Protein AF-A0A4P5YUZ1-F1 (afdb_monomer)

Secondary structure (DSSP, 8-state):
--HHHHHHHHH-GGGHHHHHSSS--HHHHHHHHHHHHHHHHHHT-HHHHHHHHHHHHHHHTSS-HHHHHHHIIIIIGGGGSSHHHHHHHHHH--HHHHHHHHHHHHHHS-HHHHHHHHHHHHHHHGGG--

Sequence (130 aa):
MSTWRRKALESFRDLRQQFEQSDTTIYEVFFDLLPRVQAAHARGDIPELQRIYDFAQWCFRQKSEDLWNAAGVAFYEHLVDEPTTLSQIPRWLQPDVFEGCTGLFESRLEPAQFRELCESYSKRHENHGV

Mean predicted aligned error: 3.99 Å

Foldseek 3Di:
DDPLLVLLCVLCVVCNVVSPPPPDALLVVQLVCAVVCVVCLVVVVVSSVCSSLVSLVVQLPDPDCSRVV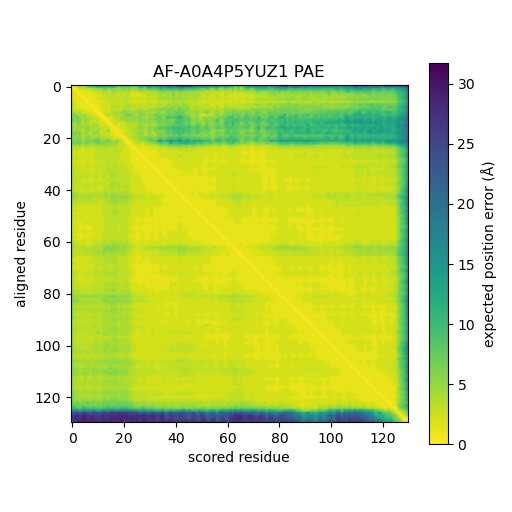SSQPSHPLCLCVDPSSLLCCLVRDDPVRCVVNLVSVVVRDDPVSSVVSVVSNCVSVVVPDD

Nearest PDB structures (foldseek):
  5ow5-assembly2_C  TM=3.285E-01  e=7.940E+00  Mus musculus
  5ow5-assembly1_A  TM=3.296E-01  e=9.663E+00  Mus musculus

pLDDT: mean 92.45, std 10.28, range [35.53, 98.5]

Solvent-accessible surface area (backbone atoms only — not comparable to full-atom values): 7331 Å² total; per-residue (Å²): 131,58,73,64,50,57,53,45,45,73,63,38,64,89,48,38,74,59,63,69,40,86,82,63,47,69,44,60,54,29,53,62,43,49,64,49,48,52,54,22,60,76,68,65,36,58,74,58,41,49,43,51,50,53,51,40,52,54,31,44,71,41,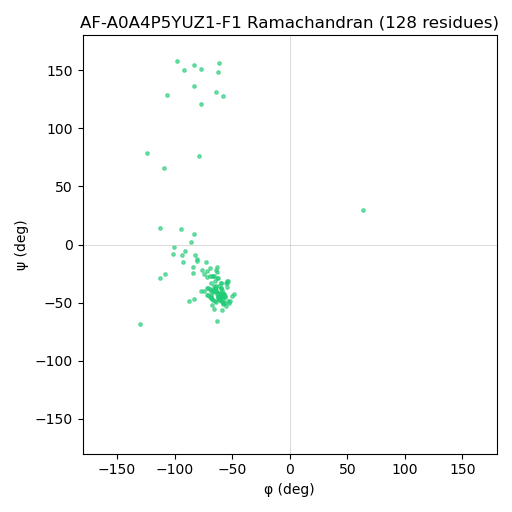92,48,61,75,38,21,48,26,28,38,70,39,35,56,43,55,36,61,78,41,71,73,49,39,74,40,41,60,78,70,52,50,71,73,58,46,62,74,39,43,68,47,40,54,75,72,39,57,74,68,57,37,50,51,51,53,52,54,34,48,65,62,63,65,76,73,78,127

Radius of gyration: 14.88 Å; Cα contacts (8 Å, |Δi|>4): 111; chains: 1; bounding box: 48×30×36 Å

Structure (mmCIF, N/CA/C/O backbone):
data_AF-A0A4P5YUZ1-F1
#
_entry.id   AF-A0A4P5YUZ1-F1
#
loop_
_atom_site.group_PDB
_atom_site.id
_atom_site.type_symbol
_atom_site.label_atom_id
_atom_site.label_alt_id
_atom_site.label_comp_id
_atom_site.label_asym_id
_atom_site.label_entity_id
_atom_site.label_seq_id
_atom_site.pdbx_PDB_ins_code
_atom_site.Cartn_x
_atom_site.Cartn_y
_atom_site.Cartn_z
_atom_site.occupancy
_atom_site.B_iso_or_equiv
_atom_site.auth_seq_id
_atom_site.auth_comp_id
_atom_site.auth_asym_id
_atom_site.auth_atom_id
_atom_site.pdbx_PDB_model_num
ATOM 1 N N . MET A 1 1 ? -14.369 1.862 20.162 1.00 69.50 1 MET A N 1
ATOM 2 C CA . MET A 1 1 ? -13.594 2.285 18.974 1.00 69.50 1 MET A CA 1
ATOM 3 C C . MET A 1 1 ? -12.577 1.198 18.650 1.00 69.50 1 MET A C 1
ATOM 5 O O . MET A 1 1 ? -11.920 0.729 19.577 1.00 69.50 1 MET A O 1
ATOM 9 N N . SER A 1 2 ? -12.505 0.745 17.393 1.00 81.50 2 SER A N 1
ATOM 10 C CA . SER A 1 2 ? -11.580 -0.321 16.975 1.00 81.50 2 SER A CA 1
ATOM 11 C C . SER A 1 2 ? -10.116 0.087 17.186 1.00 81.50 2 SER A C 1
ATOM 13 O O . SER A 1 2 ? -9.785 1.274 17.245 1.00 81.50 2 SER A O 1
ATOM 15 N N . THR A 1 3 ? -9.224 -0.896 17.314 1.00 87.50 3 THR A N 1
ATOM 16 C CA . THR A 1 3 ? -7.776 -0.673 17.478 1.00 87.50 3 THR A CA 1
ATOM 17 C C . THR A 1 3 ? -7.183 0.123 16.321 1.00 87.50 3 THR A C 1
ATOM 19 O O . THR A 1 3 ? -6.417 1.053 16.565 1.00 87.50 3 THR A O 1
ATOM 22 N N . TRP A 1 4 ? -7.595 -0.174 15.087 1.00 90.69 4 TRP A N 1
ATOM 23 C CA . TRP A 1 4 ? -7.126 0.545 13.904 1.00 90.69 4 TRP A CA 1
ATOM 24 C C . TRP A 1 4 ? -7.578 2.008 13.883 1.00 90.69 4 TRP A C 1
ATOM 26 O O . TRP A 1 4 ? -6.772 2.866 13.553 1.00 90.69 4 TRP A O 1
ATOM 36 N N . ARG A 1 5 ? -8.811 2.327 14.312 1.00 90.06 5 ARG A N 1
ATOM 37 C CA . ARG A 1 5 ? -9.302 3.717 14.363 1.00 90.06 5 ARG A CA 1
ATOM 38 C C . ARG A 1 5 ? -8.468 4.565 15.314 1.00 90.06 5 ARG A C 1
ATOM 40 O O . ARG A 1 5 ? -8.106 5.686 14.983 1.00 90.06 5 ARG A O 1
ATOM 47 N N . ARG A 1 6 ? -8.102 4.014 16.476 1.00 88.94 6 ARG A N 1
ATOM 48 C CA . ARG A 1 6 ? -7.204 4.700 17.417 1.00 88.94 6 ARG A CA 1
ATOM 49 C C . ARG A 1 6 ? -5.843 4.979 16.780 1.00 88.94 6 ARG A C 1
ATOM 51 O O . ARG A 1 6 ? -5.382 6.113 16.831 1.00 88.94 6 ARG A O 1
ATOM 58 N N . LYS A 1 7 ? -5.244 3.969 16.139 1.00 89.44 7 LYS A N 1
ATOM 59 C CA . LYS A 1 7 ? -3.958 4.115 15.447 1.00 89.44 7 LYS A CA 1
ATOM 60 C C . LYS A 1 7 ? -4.036 5.138 14.308 1.00 89.44 7 LYS A C 1
ATOM 62 O O . LYS A 1 7 ?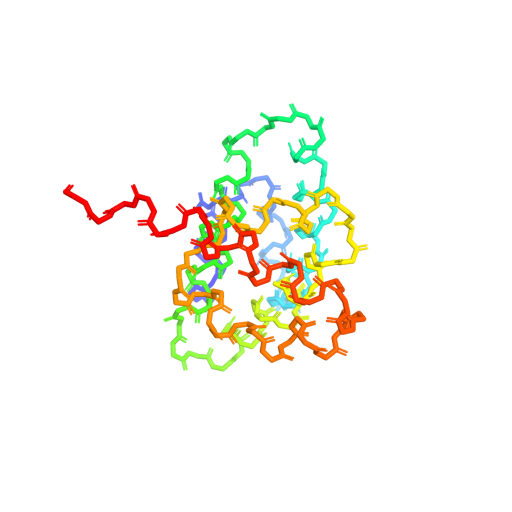 -3.146 5.968 14.168 1.00 89.44 7 LYS A O 1
ATOM 67 N N . ALA A 1 8 ? -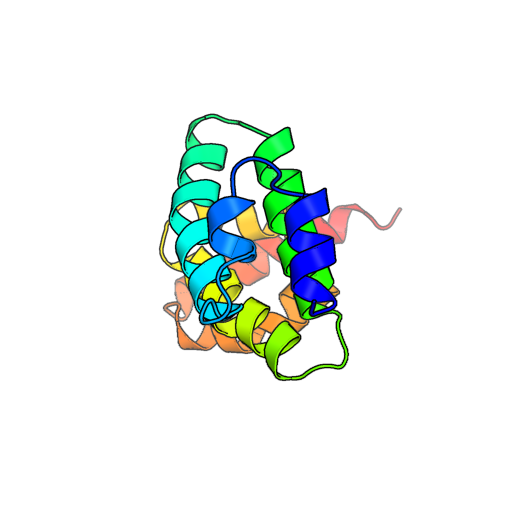5.117 5.116 13.535 1.00 86.25 8 ALA A N 1
ATOM 68 C CA . ALA A 1 8 ? -5.343 6.043 12.436 1.00 86.25 8 ALA A CA 1
ATOM 69 C C . ALA A 1 8 ? -5.474 7.491 12.938 1.00 86.25 8 ALA A C 1
ATOM 71 O O . ALA A 1 8 ? -4.893 8.387 12.344 1.00 86.25 8 ALA A O 1
ATOM 72 N N . LEU A 1 9 ? -6.148 7.725 14.070 1.00 86.75 9 LEU A N 1
ATOM 73 C CA . LEU A 1 9 ? -6.268 9.054 14.691 1.00 86.75 9 LEU A CA 1
ATOM 74 C C . LEU A 1 9 ? -4.952 9.590 15.278 1.00 86.75 9 LEU A C 1
ATOM 76 O O . LEU A 1 9 ? -4.772 10.805 15.375 1.00 86.75 9 LEU A O 1
ATOM 80 N N . GLU A 1 10 ? -4.039 8.706 15.688 1.00 86.12 10 GLU A N 1
ATOM 81 C CA . GLU A 1 10 ? -2.682 9.091 16.096 1.00 86.12 10 GLU A CA 1
ATOM 82 C C . GLU A 1 10 ? -1.859 9.575 14.895 1.00 86.12 10 GLU A C 1
ATOM 84 O O . GLU A 1 10 ? -1.115 10.549 15.027 1.00 86.12 10 GLU A O 1
ATOM 89 N N . SER A 1 11 ? -2.035 8.934 13.734 1.00 81.06 11 SER A N 1
ATOM 90 C CA . SER A 1 11 ? -1.316 9.253 12.497 1.00 81.06 11 SER A CA 1
ATOM 91 C C . SER A 1 11 ? -1.937 10.421 11.717 1.00 81.06 11 SER A C 1
ATOM 93 O O . SER A 1 11 ? -1.218 11.335 11.328 1.00 81.06 11 SER A O 1
ATOM 95 N N . PHE A 1 12 ? -3.256 10.450 11.519 1.00 84.31 12 PHE A N 1
ATOM 96 C CA . PHE A 1 12 ? -3.959 11.404 10.649 1.00 84.31 12 PHE A CA 1
ATOM 97 C C . PHE A 1 12 ? -5.036 12.159 11.425 1.00 84.31 12 PHE A C 1
ATOM 99 O O . PHE A 1 12 ? -6.230 11.859 11.366 1.00 84.31 12 PHE A O 1
ATOM 106 N N . ARG A 1 13 ? -4.613 13.168 12.190 1.00 78.00 13 ARG A N 1
ATOM 107 C CA . ARG A 1 13 ? -5.553 14.005 12.957 1.00 78.00 13 ARG A CA 1
ATOM 108 C C . ARG A 1 13 ? -6.525 14.775 12.062 1.00 78.00 13 ARG A C 1
ATOM 110 O O . ARG A 1 13 ? -7.634 15.074 12.494 1.00 78.00 13 ARG A O 1
ATOM 117 N N . ASP A 1 14 ? -6.105 15.088 10.843 1.00 78.56 14 ASP A N 1
ATOM 118 C CA . ASP A 1 14 ? -6.893 15.743 9.802 1.00 78.56 14 ASP A CA 1
ATOM 119 C C . ASP A 1 14 ? -8.046 14.869 9.282 1.00 78.56 14 ASP A C 1
ATOM 121 O O . ASP A 1 14 ? -9.085 15.404 8.909 1.00 78.56 14 ASP A O 1
ATOM 125 N N . LEU A 1 15 ? -7.922 13.539 9.353 1.00 78.44 15 LEU A N 1
ATOM 126 C CA . LEU A 1 15 ? -8.957 12.588 8.921 1.00 78.44 15 LEU A CA 1
ATOM 127 C C . LEU A 1 15 ? -9.882 12.135 10.061 1.00 78.44 15 LEU A C 1
ATOM 129 O O . LEU A 1 15 ? -10.653 11.187 9.917 1.00 78.44 15 LEU A O 1
ATOM 133 N N . ARG A 1 16 ? -9.845 12.822 11.211 1.00 80.38 16 ARG A N 1
ATOM 134 C CA . ARG A 1 16 ? -10.612 12.429 12.400 1.00 80.38 16 ARG A CA 1
ATOM 135 C C . ARG A 1 16 ? -12.103 12.251 12.127 1.00 80.38 16 ARG A C 1
ATOM 137 O O . ARG A 1 16 ? -12.661 11.238 12.538 1.00 80.38 16 ARG A O 1
ATOM 144 N N . GLN A 1 17 ? -12.732 13.217 11.454 1.00 78.19 17 GLN A N 1
ATOM 145 C CA . GLN A 1 17 ? -14.171 13.157 11.171 1.00 78.19 17 GLN A CA 1
ATOM 146 C C . GLN A 1 17 ? -14.541 11.912 10.369 1.00 78.19 17 GLN A C 1
ATOM 148 O O . GLN A 1 17 ? -15.557 11.291 10.654 1.00 78.19 17 GLN A O 1
ATOM 153 N N . GLN A 1 18 ? -13.695 11.534 9.415 1.00 76.69 18 GLN A N 1
ATOM 154 C CA . GLN A 1 18 ? -13.903 10.354 8.596 1.00 76.69 18 GLN A CA 1
ATOM 155 C C . GLN A 1 18 ? -13.748 9.072 9.421 1.00 76.69 18 GLN A C 1
ATOM 157 O O . GLN A 1 18 ? -14.595 8.197 9.374 1.00 76.69 18 GLN A O 1
ATOM 162 N N . PHE A 1 19 ? -12.714 8.957 10.255 1.00 79.88 19 PHE A N 1
ATOM 163 C CA . PHE A 1 19 ? -12.496 7.726 11.029 1.00 79.88 19 PHE A CA 1
ATOM 164 C C . PHE A 1 19 ? -13.495 7.522 12.173 1.00 79.88 19 PHE A C 1
ATOM 166 O O . PHE A 1 19 ? -13.680 6.395 12.646 1.00 79.88 19 PHE A O 1
ATOM 173 N N . GLU A 1 20 ? -14.113 8.600 12.653 1.00 82.19 20 GLU A N 1
ATOM 174 C CA . GLU A 1 20 ? -15.128 8.558 13.707 1.00 82.19 20 GLU A CA 1
ATOM 175 C C . GLU A 1 20 ? -16.519 8.169 13.182 1.00 82.19 20 GLU A C 1
ATOM 177 O O . GLU A 1 20 ? -17.365 7.766 13.985 1.00 82.19 20 GLU A O 1
ATOM 182 N N . GLN A 1 21 ? -16.744 8.195 11.863 1.00 83.94 21 GLN A N 1
ATOM 183 C CA . GLN A 1 21 ? -17.952 7.643 11.253 1.00 83.94 21 GLN A CA 1
ATOM 184 C C . GLN A 1 21 ? -18.021 6.123 11.485 1.00 83.94 21 GLN A C 1
ATOM 186 O O . GLN A 1 21 ? -17.042 5.374 11.354 1.00 83.94 21 GLN A O 1
ATOM 191 N N . SER A 1 22 ? -19.184 5.662 11.945 1.00 77.81 22 SER A N 1
ATOM 192 C CA . SER A 1 22 ? -19.380 4.286 12.418 1.00 77.81 22 SER A CA 1
ATOM 193 C C . SER A 1 22 ? -19.376 3.249 11.297 1.00 77.81 22 SER A C 1
ATOM 195 O O . SER A 1 22 ? -19.028 2.096 11.540 1.00 77.81 22 SER A O 1
ATOM 197 N N . ASP A 1 23 ? -19.764 3.662 10.097 1.00 87.31 23 ASP A N 1
ATOM 198 C CA . ASP A 1 23 ? -19.840 2.870 8.871 1.00 87.31 23 ASP A CA 1
ATOM 199 C C . ASP A 1 23 ? -18.504 2.779 8.129 1.00 87.31 23 ASP A C 1
ATOM 201 O O . ASP A 1 23 ? -18.301 1.818 7.394 1.00 87.31 23 ASP A O 1
ATOM 205 N N . THR A 1 24 ? -17.556 3.685 8.396 1.00 88.75 24 THR A N 1
ATOM 206 C CA . THR A 1 24 ? -16.242 3.656 7.746 1.00 88.75 24 THR A CA 1
ATOM 207 C C . THR A 1 24 ? -15.503 2.343 7.988 1.00 88.75 24 THR A C 1
ATOM 209 O O . THR A 1 24 ? -15.281 1.900 9.126 1.00 88.75 24 THR A O 1
ATOM 212 N N . THR A 1 25 ? -15.060 1.733 6.901 1.00 92.12 25 THR A N 1
ATOM 213 C CA . THR A 1 25 ? -14.260 0.513 6.893 1.00 92.12 25 THR A CA 1
ATOM 214 C C . THR A 1 25 ? -12.778 0.839 6.733 1.00 92.12 25 THR A C 1
ATOM 216 O O . THR A 1 25 ? -12.393 1.892 6.234 1.00 92.12 25 THR A O 1
ATOM 219 N N . ILE A 1 26 ? -11.909 -0.084 7.147 1.00 93.44 26 ILE A N 1
ATOM 220 C CA . ILE A 1 26 ? -10.462 0.074 6.941 1.00 93.44 26 ILE A CA 1
ATOM 221 C C . ILE A 1 26 ? -10.084 0.054 5.446 1.00 93.44 26 ILE A C 1
ATOM 223 O O . ILE A 1 26 ? -9.100 0.677 5.060 1.00 93.44 26 ILE A O 1
ATOM 227 N N . TYR A 1 27 ? -10.884 -0.608 4.603 1.00 95.25 27 TYR A N 1
ATOM 228 C CA . TYR A 1 27 ? -10.694 -0.639 3.152 1.00 95.25 27 TYR A CA 1
ATOM 229 C C . TYR A 1 27 ? -10.886 0.748 2.538 1.00 95.25 27 TYR A C 1
ATOM 231 O O . TYR A 1 27 ? -10.014 1.211 1.811 1.00 95.25 27 TYR A O 1
ATOM 239 N N . GLU A 1 28 ? -11.979 1.437 2.881 1.00 92.56 28 GLU A N 1
ATOM 240 C CA . GLU A 1 28 ? -12.240 2.811 2.422 1.00 92.56 28 GLU A CA 1
ATOM 241 C C . GLU A 1 28 ? -11.102 3.752 2.822 1.00 92.56 28 GLU A C 1
ATOM 243 O O . GLU A 1 28 ? -10.605 4.509 1.996 1.00 92.56 28 GLU A O 1
ATOM 248 N N . VAL A 1 29 ? -10.608 3.626 4.059 1.00 92.88 29 VAL A N 1
ATOM 249 C CA . VAL A 1 29 ? -9.456 4.410 4.519 1.00 92.88 29 VAL A CA 1
ATOM 250 C C . VAL A 1 29 ? -8.229 4.170 3.645 1.00 92.88 29 VAL A C 1
ATOM 252 O O . VAL A 1 29 ? -7.560 5.128 3.270 1.00 92.88 29 VAL A O 1
ATOM 255 N N . PHE A 1 30 ? -7.912 2.921 3.303 1.00 95.88 30 PHE A N 1
ATOM 256 C CA . PHE A 1 30 ? -6.764 2.641 2.442 1.00 95.88 30 PHE A CA 1
ATOM 257 C C . PHE A 1 30 ? -6.934 3.183 1.025 1.00 95.88 30 PHE A C 1
ATOM 259 O O . PHE A 1 30 ? -5.989 3.782 0.505 1.00 95.88 30 PHE A O 1
ATOM 266 N N . PHE A 1 31 ? -8.131 3.074 0.446 1.00 93.94 31 PHE A N 1
ATOM 267 C CA . PHE A 1 31 ? -8.419 3.676 -0.855 1.00 93.94 31 PHE A CA 1
ATOM 268 C C . PHE A 1 31 ? -8.270 5.201 -0.837 1.00 93.94 31 PHE A C 1
ATOM 270 O O . PHE A 1 31 ? -7.735 5.762 -1.791 1.00 93.94 31 PHE A O 1
ATOM 277 N N . ASP A 1 32 ? -8.621 5.868 0.261 1.00 92.06 32 ASP A N 1
ATOM 278 C CA . ASP A 1 32 ? -8.416 7.314 0.405 1.00 92.06 32 ASP A CA 1
ATOM 279 C C . ASP A 1 32 ? -6.948 7.703 0.646 1.00 92.06 32 ASP A C 1
ATOM 281 O O . ASP A 1 32 ? -6.514 8.806 0.295 1.00 92.06 32 ASP A O 1
ATOM 285 N N . LEU A 1 33 ? -6.139 6.798 1.204 1.00 94.25 33 LEU A N 1
ATOM 286 C CA . LEU A 1 33 ? -4.701 7.015 1.372 1.00 94.25 33 LEU A CA 1
ATOM 287 C C . LEU A 1 33 ? -3.909 6.852 0.063 1.00 94.25 33 LEU A C 1
ATOM 289 O O . LEU A 1 33 ? -2.824 7.427 -0.042 1.00 94.25 33 LEU A O 1
ATOM 293 N N . LEU A 1 34 ? -4.425 6.141 -0.947 1.00 95.88 34 LEU A N 1
ATOM 294 C CA . LEU A 1 34 ? -3.763 5.978 -2.253 1.00 95.88 34 LEU A CA 1
ATOM 295 C C . LEU A 1 34 ? -3.492 7.309 -2.988 1.00 95.88 34 LEU A C 1
ATOM 297 O O . LEU A 1 34 ? -2.327 7.609 -3.271 1.00 95.88 34 LEU A O 1
ATOM 301 N N . PRO A 1 35 ? -4.489 8.174 -3.263 1.00 95.00 35 PRO A N 1
ATOM 302 C CA . PRO A 1 35 ? -4.214 9.467 -3.892 1.00 95.00 35 PRO A CA 1
ATOM 303 C C . PRO A 1 35 ? -3.330 10.352 -3.000 1.00 95.00 35 PRO A C 1
ATOM 305 O O . PRO A 1 35 ? -2.528 11.152 -3.490 1.00 95.00 35 PRO A O 1
ATOM 308 N N . ARG A 1 36 ? -3.418 10.185 -1.675 1.00 95.19 36 ARG A N 1
ATOM 309 C CA . ARG A 1 36 ? -2.608 10.934 -0.711 1.00 95.19 36 ARG A CA 1
ATOM 310 C C . ARG A 1 36 ? -1.130 10.544 -0.775 1.00 95.19 36 ARG A C 1
ATOM 312 O O . ARG A 1 36 ? -0.286 11.441 -0.788 1.00 95.19 36 ARG A O 1
ATOM 319 N N . VAL A 1 37 ? -0.804 9.250 -0.875 1.00 97.19 37 VAL A N 1
ATOM 320 C CA . VAL A 1 37 ? 0.587 8.779 -0.999 1.00 97.19 37 VAL A CA 1
ATOM 321 C C . VAL A 1 37 ? 1.196 9.196 -2.336 1.00 97.19 37 VAL A C 1
ATOM 323 O O . VAL A 1 37 ? 2.336 9.659 -2.366 1.00 97.19 37 VAL A O 1
ATOM 326 N N . GLN A 1 38 ? 0.428 9.142 -3.428 1.00 96.75 38 GLN A N 1
ATOM 327 C CA . GLN A 1 38 ? 0.869 9.626 -4.741 1.00 96.75 38 GLN A CA 1
ATOM 328 C C . GLN A 1 38 ? 1.211 11.121 -4.693 1.00 96.75 38 GLN A C 1
ATOM 330 O O . GLN A 1 38 ? 2.296 11.538 -5.104 1.00 96.75 38 GLN A O 1
ATOM 335 N N . ALA A 1 39 ? 0.316 11.932 -4.124 1.00 96.94 39 ALA A N 1
ATOM 336 C CA . ALA A 1 39 ? 0.526 13.367 -3.998 1.00 96.94 39 ALA A CA 1
ATOM 337 C C . ALA A 1 39 ? 1.696 13.707 -3.055 1.00 96.94 39 ALA A C 1
ATOM 339 O O . ALA A 1 39 ? 2.433 14.662 -3.303 1.00 96.94 39 ALA A O 1
ATOM 340 N N . ALA A 1 40 ? 1.891 12.929 -1.989 1.00 97.56 40 ALA A N 1
ATOM 341 C CA . ALA A 1 40 ? 3.019 13.089 -1.080 1.00 97.56 40 ALA A CA 1
ATOM 342 C C . ALA A 1 40 ? 4.358 12.765 -1.765 1.00 97.56 40 ALA A C 1
ATOM 344 O O . ALA A 1 40 ? 5.306 13.536 -1.618 1.00 97.56 40 ALA A O 1
ATOM 345 N N . HIS A 1 41 ? 4.426 11.711 -2.589 1.00 97.56 41 HIS A N 1
ATOM 346 C CA . HIS A 1 41 ? 5.604 11.430 -3.424 1.00 97.56 41 HIS A CA 1
ATOM 347 C C . HIS A 1 41 ? 5.886 12.567 -4.403 1.00 97.56 41 HIS A C 1
ATOM 349 O O . HIS A 1 41 ? 7.015 13.047 -4.467 1.00 97.56 41 HIS A O 1
ATOM 355 N N . ALA A 1 42 ? 4.860 13.058 -5.105 1.00 95.62 42 ALA A N 1
ATOM 356 C CA . ALA A 1 42 ? 5.003 14.152 -6.066 1.00 95.62 42 ALA A CA 1
ATOM 357 C C . ALA A 1 42 ? 5.536 15.449 -5.427 1.00 95.62 42 ALA A C 1
ATOM 359 O O . ALA A 1 42 ? 6.270 16.202 -6.065 1.00 95.62 42 ALA A O 1
ATOM 360 N N . ARG A 1 43 ? 5.188 15.711 -4.161 1.00 96.88 43 ARG A N 1
ATOM 361 C CA . ARG A 1 43 ? 5.647 16.889 -3.406 1.00 96.88 43 ARG A CA 1
ATOM 362 C C . ARG A 1 43 ? 6.931 16.661 -2.603 1.00 96.88 43 ARG A C 1
ATOM 364 O O . ARG A 1 43 ? 7.425 17.610 -2.000 1.00 96.88 43 ARG A O 1
ATOM 371 N N . GLY A 1 44 ? 7.455 15.435 -2.551 1.00 96.06 44 GLY A N 1
ATOM 372 C CA . GLY A 1 44 ? 8.568 15.083 -1.664 1.00 96.06 44 GLY A CA 1
ATOM 373 C C . GLY A 1 44 ? 8.226 15.219 -0.172 1.00 96.06 44 GLY A C 1
ATOM 374 O O . GLY A 1 44 ? 9.104 15.512 0.638 1.00 96.06 44 GLY A O 1
ATOM 375 N N . ASP A 1 45 ? 6.958 15.034 0.200 1.00 97.56 45 ASP A N 1
ATOM 376 C CA . ASP A 1 45 ? 6.454 15.190 1.568 1.00 97.56 45 ASP A CA 1
ATOM 377 C C . ASP A 1 45 ? 6.787 13.954 2.419 1.00 97.56 45 ASP A C 1
ATOM 379 O O . ASP A 1 45 ? 5.957 13.079 2.671 1.00 97.56 45 ASP A O 1
ATOM 383 N N . ILE A 1 46 ? 8.053 13.856 2.829 1.00 97.12 46 ILE A N 1
ATOM 384 C CA . ILE A 1 46 ? 8.576 12.718 3.595 1.00 97.12 46 ILE A CA 1
ATOM 385 C C . ILE A 1 46 ? 7.789 12.454 4.893 1.00 97.12 46 ILE A C 1
ATOM 387 O O . ILE A 1 46 ? 7.482 11.285 5.137 1.00 97.12 46 ILE A O 1
ATOM 391 N N . PRO A 1 47 ? 7.430 13.462 5.719 1.00 95.69 47 PRO A N 1
ATOM 392 C CA . PRO A 1 47 ? 6.639 13.220 6.927 1.00 95.69 47 PRO A CA 1
ATOM 393 C C . PRO A 1 47 ? 5.275 12.590 6.639 1.00 95.69 47 PRO A C 1
ATOM 395 O O . PRO A 1 47 ? 4.813 11.743 7.401 1.00 95.69 47 PRO A O 1
ATOM 398 N N . GLU A 1 48 ? 4.623 12.993 5.548 1.00 95.56 48 GLU A N 1
ATOM 399 C CA . GLU A 1 48 ? 3.350 12.411 5.136 1.00 95.56 48 GLU A CA 1
ATOM 400 C C . GLU A 1 48 ? 3.512 10.964 4.665 1.00 95.56 48 GLU A C 1
ATOM 402 O O . GLU A 1 48 ? 2.793 10.080 5.129 1.00 95.56 48 GLU A O 1
ATOM 407 N N . LEU A 1 49 ? 4.513 10.700 3.822 1.00 97.44 49 LEU A N 1
ATOM 408 C CA . LEU A 1 49 ? 4.835 9.346 3.372 1.00 97.44 49 LEU A CA 1
ATOM 409 C C . LEU A 1 49 ? 5.111 8.410 4.555 1.00 97.44 49 LEU A C 1
ATOM 411 O O . LEU A 1 49 ? 4.558 7.313 4.600 1.00 97.44 49 LEU A O 1
ATOM 415 N N . GLN A 1 50 ? 5.897 8.855 5.542 1.00 96.00 50 GLN A N 1
ATOM 416 C CA . GLN A 1 50 ? 6.167 8.083 6.759 1.00 96.00 50 GLN A CA 1
ATOM 417 C C . GLN A 1 50 ? 4.877 7.706 7.486 1.00 96.00 50 GLN A C 1
ATOM 419 O O . GLN A 1 50 ? 4.658 6.530 7.751 1.00 96.00 50 GLN A O 1
ATOM 424 N N . ARG A 1 51 ? 3.976 8.665 7.732 1.00 95.75 51 ARG A N 1
ATOM 425 C CA . ARG A 1 51 ? 2.695 8.381 8.401 1.00 95.75 51 ARG A CA 1
ATOM 426 C C . ARG A 1 51 ? 1.857 7.341 7.660 1.00 95.75 51 ARG A C 1
ATOM 428 O O . ARG A 1 51 ? 1.281 6.463 8.305 1.00 95.75 51 ARG A O 1
ATOM 435 N N . ILE A 1 52 ? 1.787 7.441 6.331 1.00 96.88 52 ILE A N 1
ATOM 436 C CA . ILE A 1 52 ? 1.028 6.514 5.483 1.00 96.88 52 ILE A CA 1
ATOM 437 C C . ILE A 1 52 ? 1.629 5.112 5.527 1.00 96.88 52 ILE A C 1
ATOM 439 O O . ILE A 1 52 ? 0.928 4.161 5.882 1.00 96.88 52 ILE A O 1
ATOM 443 N N . TYR A 1 53 ? 2.920 4.979 5.220 1.00 97.69 53 TYR A N 1
ATOM 444 C CA . TYR A 1 53 ? 3.577 3.675 5.200 1.00 97.6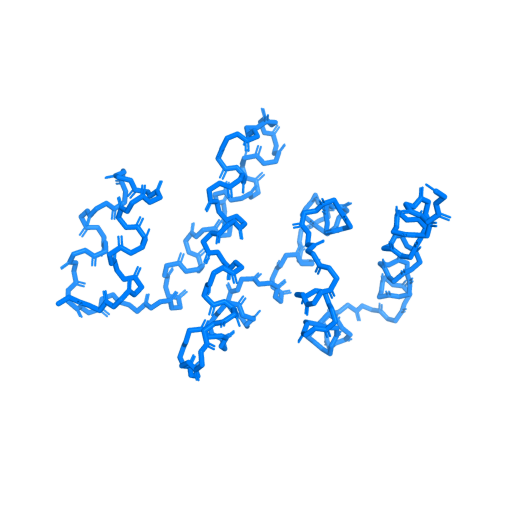9 53 TYR A CA 1
ATOM 445 C C . TYR A 1 53 ? 3.629 3.029 6.590 1.00 97.69 53 TYR A C 1
ATOM 447 O O . TYR A 1 53 ? 3.390 1.827 6.688 1.00 97.69 53 TYR A O 1
ATOM 455 N N . ASP A 1 54 ? 3.839 3.799 7.663 1.00 96.19 54 ASP A N 1
ATOM 456 C CA . ASP A 1 54 ? 3.836 3.287 9.039 1.00 96.19 54 ASP A CA 1
ATOM 457 C C . ASP A 1 54 ? 2.456 2.759 9.446 1.00 96.19 54 ASP A C 1
ATOM 459 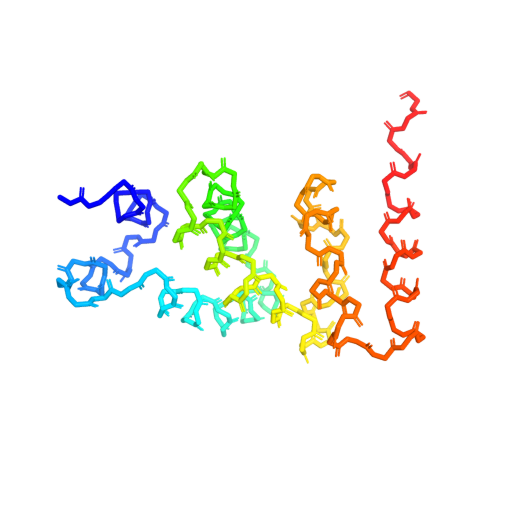O O . ASP A 1 54 ? 2.346 1.723 10.109 1.00 96.19 54 ASP A O 1
ATOM 463 N N . PHE A 1 55 ? 1.380 3.452 9.056 1.00 96.56 55 PHE A N 1
ATOM 464 C CA . PHE A 1 55 ? 0.019 2.999 9.330 1.00 96.56 55 PHE A CA 1
ATOM 465 C C . PHE A 1 55 ? -0.323 1.722 8.554 1.00 96.56 55 PHE A C 1
ATOM 467 O O . PHE A 1 55 ? -0.822 0.763 9.152 1.00 96.56 55 PHE A O 1
ATOM 474 N N . ALA A 1 56 ? -0.013 1.687 7.254 1.00 97.56 56 ALA A N 1
ATOM 475 C CA . ALA A 1 56 ? -0.226 0.515 6.409 1.00 97.56 56 ALA A CA 1
ATOM 476 C C . ALA A 1 56 ? 0.564 -0.695 6.920 1.00 97.56 56 ALA A C 1
ATOM 478 O O . ALA A 1 56 ? -0.001 -1.771 7.114 1.00 97.56 56 ALA A O 1
ATOM 479 N N . GLN A 1 57 ? 1.838 -0.496 7.255 1.00 97.75 57 GLN A N 1
ATOM 480 C CA . GLN A 1 57 ? 2.700 -1.542 7.792 1.00 97.75 57 GLN A CA 1
ATOM 481 C C . GLN A 1 57 ? 2.197 -2.048 9.141 1.00 97.75 57 GLN A C 1
ATOM 483 O O . GLN A 1 57 ? 2.201 -3.253 9.400 1.00 97.75 57 GLN A O 1
ATOM 488 N N . TRP A 1 58 ? 1.772 -1.139 10.020 1.00 96.94 58 TRP A N 1
ATOM 489 C CA . TRP A 1 58 ? 1.200 -1.534 11.297 1.00 96.94 58 TRP A CA 1
ATOM 490 C C . TRP A 1 58 ? -0.036 -2.410 11.086 1.00 96.94 58 TRP A C 1
ATOM 492 O O . TRP A 1 58 ? -0.118 -3.454 11.729 1.00 96.94 58 TRP A O 1
ATOM 502 N N . CYS A 1 59 ? -0.947 -2.040 10.175 1.00 97.19 59 CYS A N 1
ATOM 503 C CA . CYS A 1 59 ? -2.137 -2.835 9.850 1.00 97.19 59 CYS A CA 1
ATOM 504 C C . CYS A 1 59 ? -1.768 -4.208 9.276 1.00 97.19 59 CYS A C 1
ATOM 506 O O . CYS A 1 59 ? -2.295 -5.218 9.737 1.00 97.19 59 CYS A O 1
ATOM 508 N N . PHE A 1 60 ? -0.812 -4.247 8.345 1.00 98.00 60 PHE A N 1
ATOM 509 C CA . PHE A 1 60 ? -0.331 -5.473 7.707 1.00 98.00 60 PHE A CA 1
ATOM 510 C C . PHE A 1 60 ? 0.250 -6.486 8.699 1.00 98.00 60 PHE A C 1
ATOM 512 O O . PHE A 1 60 ? 0.090 -7.689 8.541 1.00 98.00 60 PHE A O 1
ATOM 519 N N . ARG A 1 61 ? 0.875 -6.004 9.778 1.00 97.25 61 ARG A N 1
ATOM 520 C CA . ARG A 1 61 ? 1.455 -6.851 10.833 1.00 97.25 61 ARG A CA 1
ATOM 521 C C . ARG A 1 61 ? 0.459 -7.273 11.918 1.00 97.25 61 ARG A C 1
ATOM 523 O O . ARG A 1 61 ? 0.853 -7.916 12.894 1.00 97.25 61 ARG A O 1
ATOM 530 N N . GLN A 1 62 ? -0.815 -6.895 11.815 1.00 96.44 62 GLN A N 1
ATOM 531 C CA . GLN A 1 62 ? -1.822 -7.331 12.782 1.00 96.44 62 GLN A CA 1
ATOM 532 C C . GLN A 1 62 ? -2.239 -8.781 12.524 1.00 96.44 62 GLN A C 1
ATOM 534 O O . GLN A 1 62 ? -2.284 -9.242 11.394 1.00 96.44 62 GLN A O 1
ATOM 539 N N . LYS A 1 63 ? -2.642 -9.494 13.582 1.00 95.06 63 LYS A N 1
ATOM 540 C CA . LYS A 1 63 ? -3.219 -10.848 13.456 1.00 95.06 63 LYS A CA 1
ATOM 541 C C . LYS A 1 63 ? -4.643 -10.855 12.887 1.00 95.06 63 LYS A C 1
ATOM 543 O O . LYS A 1 63 ? -5.159 -11.912 12.550 1.00 95.06 63 LYS A O 1
ATOM 548 N N . SER A 1 64 ? -5.297 -9.696 12.859 1.00 95.94 64 SER A N 1
ATOM 549 C CA . SER A 1 64 ? -6.673 -9.552 12.389 1.00 95.94 64 SER A CA 1
ATOM 550 C C . SER A 1 64 ? -6.712 -9.572 10.868 1.00 95.94 64 SER A C 1
ATOM 552 O O . SER A 1 64 ? -6.129 -8.681 10.254 1.00 95.94 64 SER A O 1
ATOM 554 N N . GLU A 1 65 ? -7.448 -10.524 10.293 1.00 95.12 65 GLU A N 1
ATOM 555 C CA . GLU A 1 65 ? -7.633 -10.666 8.841 1.00 95.12 65 GLU A CA 1
ATOM 556 C C . GLU A 1 65 ? -8.097 -9.384 8.175 1.00 95.12 65 GLU A C 1
ATOM 558 O O . GLU A 1 65 ? -7.428 -8.902 7.269 1.00 95.12 65 GLU A O 1
ATOM 563 N N . ASP A 1 66 ? -9.124 -8.741 8.722 1.00 95.06 66 ASP A N 1
ATOM 564 C CA . ASP A 1 66 ? -9.612 -7.467 8.191 1.00 95.06 66 ASP A CA 1
ATOM 565 C C . ASP A 1 66 ? -8.523 -6.394 8.054 1.00 95.06 66 ASP A C 1
ATOM 567 O O . ASP A 1 66 ? -8.607 -5.552 7.169 1.00 95.06 66 ASP A O 1
ATOM 571 N N . LEU A 1 67 ? -7.509 -6.392 8.927 1.00 96.62 67 LEU A N 1
ATOM 572 C CA . LEU A 1 67 ? -6.459 -5.374 8.918 1.00 96.62 67 LEU A CA 1
ATOM 573 C C . LEU A 1 67 ? -5.317 -5.731 7.980 1.00 96.62 67 LEU A C 1
ATOM 575 O O . LEU A 1 67 ? -4.906 -4.873 7.195 1.00 96.62 67 LEU A O 1
ATOM 579 N N . TRP A 1 68 ? -4.802 -6.962 8.059 1.00 97.56 68 TRP A N 1
ATOM 580 C CA . TRP A 1 68 ? -3.698 -7.342 7.187 1.00 97.56 68 TRP A CA 1
ATOM 581 C C . TRP A 1 68 ? -4.159 -7.487 5.742 1.00 97.56 68 TRP A C 1
ATOM 583 O O . TRP A 1 68 ? -3.458 -7.031 4.840 1.00 97.56 68 TRP A O 1
ATOM 593 N N . ASN A 1 69 ? -5.369 -8.012 5.526 1.00 97.81 69 ASN A N 1
ATOM 594 C CA . ASN A 1 69 ? -5.927 -8.158 4.192 1.00 97.81 69 ASN A CA 1
ATOM 595 C C . ASN A 1 69 ? -6.203 -6.787 3.582 1.00 97.81 69 ASN A C 1
ATOM 597 O O . ASN A 1 69 ? -5.737 -6.526 2.482 1.00 97.81 69 ASN A O 1
ATOM 601 N N . ALA A 1 70 ? -6.852 -5.868 4.310 1.00 97.62 70 ALA A N 1
ATOM 602 C CA . ALA A 1 70 ? -7.105 -4.523 3.793 1.00 97.62 70 ALA A CA 1
ATOM 603 C C . ALA A 1 70 ? -5.813 -3.767 3.450 1.00 97.62 70 ALA A C 1
ATOM 605 O O . ALA A 1 70 ? -5.744 -3.135 2.401 1.00 97.62 70 ALA A O 1
ATOM 606 N N . ALA A 1 71 ? -4.767 -3.860 4.278 1.00 98.12 71 ALA A N 1
ATOM 607 C CA . ALA A 1 71 ? -3.479 -3.246 3.951 1.00 98.12 71 ALA A CA 1
ATOM 608 C C . ALA A 1 71 ? -2.846 -3.869 2.694 1.00 98.12 71 ALA A C 1
ATOM 610 O O . ALA A 1 71 ? -2.281 -3.150 1.872 1.00 98.12 71 ALA A O 1
ATOM 611 N N . GLY A 1 72 ? -2.959 -5.190 2.529 1.00 98.19 72 GLY A N 1
ATOM 612 C CA . GLY A 1 72 ? -2.507 -5.902 1.336 1.00 98.19 72 GLY A CA 1
ATOM 613 C C . GLY A 1 72 ? -3.271 -5.475 0.083 1.00 98.19 72 GLY A C 1
ATOM 614 O O . GLY A 1 72 ? -2.686 -4.860 -0.803 1.00 98.19 72 GLY A O 1
ATOM 615 N N . VAL A 1 73 ? -4.573 -5.765 0.028 1.00 98.06 73 VAL A N 1
ATOM 616 C CA . VAL A 1 73 ? -5.377 -5.668 -1.205 1.00 98.06 73 VAL A CA 1
ATOM 617 C C . VAL A 1 73 ? -5.914 -4.268 -1.501 1.00 98.06 73 VAL A C 1
ATOM 619 O O . VAL A 1 73 ? -6.176 -3.951 -2.650 1.00 98.06 73 VAL A O 1
ATOM 622 N N . ALA A 1 74 ? -6.082 -3.398 -0.498 1.00 97.75 74 ALA A N 1
ATOM 623 C CA . ALA A 1 74 ? -6.598 -2.039 -0.719 1.00 97.75 74 ALA A CA 1
ATOM 624 C C . ALA A 1 74 ? -5.504 -0.962 -0.727 1.00 97.75 74 ALA A C 1
ATOM 626 O O . ALA A 1 74 ? -5.785 0.187 -1.061 1.00 97.75 74 ALA A O 1
ATOM 627 N N . PHE A 1 75 ? -4.260 -1.306 -0.370 1.00 98.38 75 PHE A N 1
ATOM 628 C CA . PHE A 1 75 ? -3.147 -0.357 -0.380 1.00 98.38 75 PHE A CA 1
ATOM 629 C C . PHE A 1 75 ? -1.921 -0.885 -1.117 1.00 98.38 75 PHE A C 1
ATOM 631 O O . PHE A 1 75 ? -1.592 -0.356 -2.175 1.00 98.38 75 PHE A O 1
ATOM 638 N N . TYR A 1 76 ? -1.239 -1.908 -0.588 1.00 98.50 76 TYR A N 1
ATOM 639 C CA . TYR A 1 76 ? 0.031 -2.357 -1.162 1.00 98.50 76 TYR A CA 1
ATOM 640 C C . TYR A 1 76 ? -0.124 -2.846 -2.596 1.00 98.50 76 TYR A C 1
ATOM 642 O O . TYR A 1 76 ? 0.632 -2.392 -3.452 1.00 98.50 76 TYR A O 1
ATOM 650 N N . GLU A 1 77 ? -1.124 -3.689 -2.865 1.00 98.38 77 GLU A N 1
ATOM 651 C CA . GLU A 1 77 ? -1.462 -4.169 -4.206 1.00 98.38 77 GLU A CA 1
ATOM 652 C C . GLU A 1 77 ? -1.545 -3.012 -5.210 1.00 98.38 77 GLU A C 1
ATOM 654 O O . GLU A 1 77 ? -0.979 -3.096 -6.292 1.00 98.38 77 GLU A O 1
ATOM 659 N N . HIS A 1 78 ? -2.158 -1.895 -4.823 1.00 98.06 78 HIS A N 1
ATOM 660 C CA . HIS A 1 78 ? -2.388 -0.741 -5.689 1.00 98.06 78 HIS A CA 1
ATOM 661 C C . HIS A 1 78 ? -1.196 0.216 -5.822 1.00 98.06 78 HIS A C 1
ATOM 663 O O . HIS A 1 78 ? -1.207 1.094 -6.682 1.00 98.06 78 HIS A O 1
ATOM 669 N N . LEU A 1 79 ? -0.129 0.064 -5.028 1.00 97.94 79 LEU A N 1
ATOM 670 C CA . LEU A 1 79 ? 1.066 0.903 -5.190 1.00 97.94 79 LEU A CA 1
ATOM 671 C C . LEU A 1 79 ? 1.751 0.694 -6.543 1.00 97.94 79 LEU A C 1
ATOM 673 O O . LEU A 1 79 ? 2.494 1.570 -6.983 1.00 97.94 79 LEU A O 1
ATOM 677 N N . VAL A 1 80 ? 1.529 -0.447 -7.192 1.00 97.88 80 VAL A N 1
ATOM 678 C CA . VAL A 1 80 ? 2.137 -0.755 -8.491 1.00 97.88 80 VAL A CA 1
ATOM 679 C C . VAL A 1 80 ? 1.404 -0.105 -9.668 1.00 97.88 80 VAL A C 1
ATOM 681 O O . VAL A 1 80 ? 1.962 -0.064 -10.761 1.00 97.88 80 VAL A O 1
ATOM 684 N N . ASP A 1 81 ? 0.193 0.424 -9.448 1.00 96.88 81 ASP A N 1
ATOM 685 C CA . ASP A 1 81 ? -0.638 1.024 -10.502 1.00 96.88 81 ASP A CA 1
ATOM 686 C C . ASP A 1 81 ? -0.047 2.324 -11.046 1.00 96.88 81 ASP A C 1
ATOM 688 O O . ASP A 1 81 ? -0.179 2.632 -12.228 1.00 96.88 81 ASP A O 1
ATOM 692 N N . GLU A 1 82 ? 0.631 3.083 -10.184 1.00 95.44 82 GLU A N 1
ATOM 693 C CA . GLU A 1 82 ? 1.247 4.350 -10.554 1.00 95.44 82 GLU A CA 1
ATOM 694 C C . GLU A 1 82 ? 2.774 4.214 -10.642 1.00 95.44 82 GLU A C 1
ATOM 696 O O . GLU A 1 82 ? 3.414 3.795 -9.669 1.00 95.44 82 GLU A O 1
ATOM 701 N N . PRO A 1 83 ? 3.413 4.647 -11.748 1.00 95.31 83 PRO A N 1
ATOM 702 C CA . PRO A 1 83 ? 4.864 4.530 -11.925 1.00 95.31 83 PRO A CA 1
ATOM 703 C C . PRO A 1 83 ? 5.675 5.162 -10.786 1.00 95.31 83 PRO A C 1
ATOM 705 O O . PRO A 1 83 ? 6.713 4.638 -10.367 1.00 95.31 83 PRO A O 1
ATOM 708 N N . THR A 1 84 ? 5.186 6.285 -10.250 1.00 94.94 84 THR A N 1
ATOM 709 C CA . THR A 1 84 ? 5.834 6.987 -9.139 1.00 94.94 84 THR A CA 1
ATOM 710 C C . THR A 1 84 ? 5.851 6.124 -7.882 1.00 94.94 84 THR A C 1
ATOM 712 O O . THR A 1 84 ? 6.911 5.963 -7.288 1.00 94.94 84 THR A O 1
ATOM 715 N N . THR A 1 85 ? 4.727 5.532 -7.474 1.00 96.94 85 THR A N 1
ATOM 716 C CA . THR A 1 85 ? 4.684 4.687 -6.271 1.00 96.94 85 THR A CA 1
ATOM 717 C C . THR A 1 85 ? 5.388 3.352 -6.496 1.00 96.94 85 THR A C 1
ATOM 719 O O . THR A 1 85 ? 6.122 2.926 -5.605 1.00 96.94 85 THR A O 1
ATOM 722 N N . LEU A 1 86 ? 5.274 2.759 -7.691 1.00 97.81 86 LEU A N 1
ATOM 723 C CA . LEU A 1 86 ? 5.969 1.527 -8.076 1.00 97.81 86 LEU A CA 1
ATOM 724 C C . LEU A 1 86 ? 7.487 1.660 -7.902 1.00 97.81 86 LEU A C 1
ATOM 726 O O . LEU A 1 86 ? 8.107 0.873 -7.189 1.00 97.81 86 LEU A O 1
ATOM 730 N N . SER A 1 87 ? 8.084 2.707 -8.480 1.00 96.75 87 SER A N 1
ATOM 731 C CA . SER A 1 87 ? 9.533 2.950 -8.381 1.00 96.75 87 SER A CA 1
ATOM 732 C C . SER A 1 87 ? 10.022 3.208 -6.949 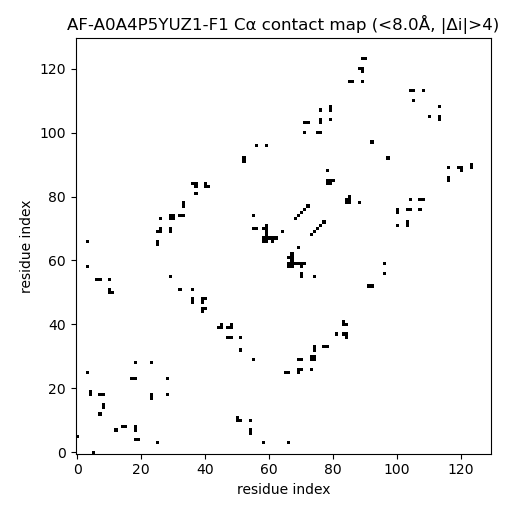1.00 96.75 87 SER A C 1
ATOM 734 O O . SER A 1 87 ? 11.209 3.072 -6.651 1.00 96.75 87 SER A O 1
ATOM 736 N N . GLN A 1 88 ? 9.111 3.577 -6.045 1.00 97.44 88 GLN A N 1
ATOM 737 C CA . GLN A 1 88 ? 9.407 3.880 -4.649 1.00 97.44 88 GLN A CA 1
ATOM 738 C C . GLN A 1 88 ? 9.227 2.675 -3.717 1.00 97.44 88 GLN A C 1
ATOM 740 O O . GLN A 1 88 ? 9.664 2.748 -2.565 1.00 97.44 88 GLN A O 1
ATOM 745 N N . ILE A 1 89 ? 8.668 1.554 -4.189 1.00 97.75 89 ILE A N 1
ATOM 746 C CA . ILE A 1 89 ? 8.467 0.343 -3.378 1.00 97.75 89 ILE A CA 1
ATOM 747 C C . ILE A 1 89 ? 9.760 -0.121 -2.684 1.00 97.75 89 ILE A C 1
ATOM 749 O O . ILE A 1 89 ? 9.727 -0.256 -1.458 1.00 97.75 89 ILE A O 1
ATOM 753 N N . PRO A 1 90 ? 10.916 -0.272 -3.369 1.00 97.50 90 PRO A N 1
ATOM 754 C CA . PRO A 1 90 ? 12.161 -0.676 -2.710 1.00 97.50 90 PRO A CA 1
ATOM 755 C C . PRO A 1 90 ? 12.563 0.225 -1.543 1.00 97.50 90 PRO A C 1
ATOM 757 O O . PRO A 1 90 ? 13.169 -0.224 -0.571 1.00 97.50 90 PRO A O 1
ATOM 760 N N . ARG A 1 91 ? 12.244 1.520 -1.637 1.00 96.69 91 ARG A N 1
ATOM 761 C CA . ARG A 1 91 ? 12.596 2.507 -0.617 1.00 96.69 91 ARG A CA 1
ATOM 762 C C . ARG A 1 91 ? 11.741 2.395 0.636 1.00 96.69 91 ARG A C 1
ATOM 764 O O . ARG A 1 91 ? 12.283 2.605 1.720 1.00 96.69 91 ARG A O 1
ATOM 771 N N . TRP A 1 92 ? 10.448 2.140 0.476 1.00 97.69 92 TRP A N 1
ATOM 772 C CA . TRP A 1 92 ? 9.465 2.322 1.543 1.00 97.69 92 TRP A CA 1
ATOM 773 C C . TRP A 1 92 ? 8.922 1.023 2.126 1.00 97.69 92 TRP A C 1
ATOM 775 O O . TRP A 1 92 ? 8.509 1.020 3.286 1.00 97.69 92 TRP A O 1
ATOM 785 N N . LEU A 1 93 ? 8.931 -0.078 1.372 1.00 97.44 93 LEU A N 1
ATOM 786 C CA . LEU A 1 93 ? 8.521 -1.371 1.908 1.00 97.44 93 LEU A CA 1
ATOM 787 C C . LEU A 1 93 ? 9.688 -2.022 2.651 1.00 97.44 93 LEU A C 1
ATOM 789 O O . LEU A 1 93 ? 10.832 -1.999 2.201 1.00 97.44 93 LEU A O 1
ATOM 793 N N . GLN A 1 94 ? 9.371 -2.583 3.818 1.00 95.75 94 GLN A N 1
ATOM 794 C CA . GLN A 1 94 ? 10.292 -3.430 4.570 1.00 95.75 94 GLN A CA 1
ATOM 795 C C . GLN A 1 94 ? 10.250 -4.864 4.021 1.00 95.75 94 GLN A C 1
ATOM 797 O O . GLN A 1 94 ? 9.216 -5.254 3.469 1.00 95.75 94 GLN A O 1
ATOM 802 N N . PRO A 1 95 ? 11.328 -5.659 4.183 1.00 96.12 95 PRO A N 1
ATOM 803 C CA . PRO A 1 95 ? 11.435 -6.999 3.599 1.00 96.12 95 PRO A CA 1
ATOM 804 C C . PRO A 1 95 ? 10.235 -7.912 3.864 1.00 96.12 95 PRO A C 1
ATOM 806 O O . PRO A 1 95 ? 9.727 -8.518 2.929 1.00 96.12 95 PRO A O 1
ATOM 809 N N . ASP A 1 96 ? 9.725 -7.935 5.096 1.00 96.12 96 ASP A N 1
ATOM 810 C CA . ASP A 1 96 ? 8.572 -8.754 5.486 1.00 96.12 96 ASP A CA 1
ATOM 811 C C . ASP A 1 96 ? 7.273 -8.338 4.779 1.00 96.12 96 ASP A C 1
ATOM 813 O O . ASP A 1 96 ? 6.460 -9.178 4.399 1.00 96.12 96 ASP A O 1
ATOM 817 N N . VAL A 1 97 ? 7.081 -7.034 4.574 1.00 97.94 97 VAL A N 1
ATOM 818 C CA . VAL A 1 97 ? 5.915 -6.499 3.861 1.00 97.94 97 VAL A CA 1
ATOM 819 C C . VAL A 1 97 ? 6.018 -6.803 2.369 1.00 97.94 97 VAL A C 1
ATOM 821 O O . VAL A 1 97 ? 5.034 -7.214 1.760 1.00 97.94 97 VAL A O 1
ATOM 824 N N . PHE A 1 98 ? 7.203 -6.617 1.780 1.00 98.25 98 PHE A N 1
ATOM 825 C CA . PHE A 1 98 ? 7.435 -6.918 0.369 1.00 98.25 98 PHE A CA 1
ATOM 826 C C . PHE A 1 98 ? 7.221 -8.405 0.072 1.00 98.25 98 PHE A C 1
ATOM 828 O O . PHE A 1 98 ? 6.486 -8.743 -0.854 1.00 98.25 98 PHE A O 1
ATOM 835 N N . GLU A 1 99 ? 7.787 -9.289 0.897 1.00 97.56 99 GLU A N 1
ATOM 836 C CA . GLU A 1 99 ? 7.580 -10.736 0.798 1.00 97.56 99 GLU A CA 1
ATOM 837 C C . GLU A 1 99 ? 6.089 -11.086 0.904 1.00 97.56 99 GLU A C 1
ATOM 839 O O . GLU A 1 99 ? 5.541 -11.744 0.019 1.00 97.56 99 GLU A O 1
ATOM 844 N N . GLY A 1 100 ? 5.394 -10.549 1.913 1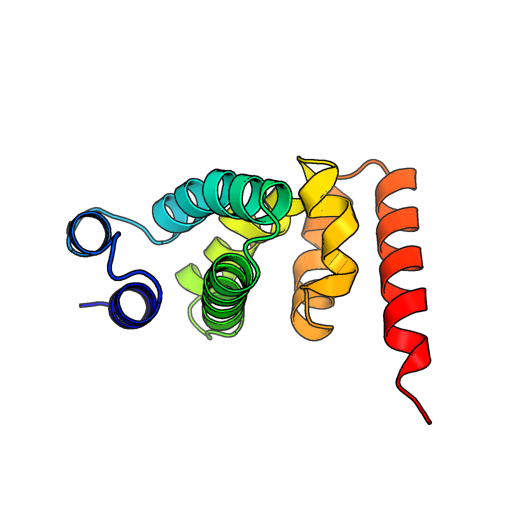.00 97.56 100 GLY A N 1
ATOM 845 C CA . GLY A 1 100 ? 3.961 -10.779 2.104 1.00 97.56 100 GLY A CA 1
ATOM 846 C C . GLY A 1 100 ? 3.066 -10.255 0.972 1.00 97.56 100 GLY A C 1
ATOM 847 O O . GLY A 1 100 ? 1.966 -10.770 0.787 1.00 97.56 100 GLY A O 1
ATOM 848 N N . CYS A 1 101 ? 3.522 -9.270 0.195 1.00 98.06 101 CYS A N 1
ATOM 849 C CA . CYS A 1 101 ? 2.776 -8.705 -0.935 1.00 98.06 101 CYS A CA 1
ATOM 850 C C . CYS A 1 101 ? 3.239 -9.231 -2.303 1.00 98.06 101 CYS A C 1
ATOM 852 O O . CYS A 1 101 ? 2.657 -8.863 -3.320 1.00 98.06 101 CYS A O 1
ATOM 854 N N . THR A 1 102 ? 4.260 -10.093 -2.356 1.00 97.62 102 THR A N 1
ATOM 855 C CA . THR A 1 102 ? 4.891 -10.516 -3.619 1.00 97.62 102 THR A CA 1
ATOM 856 C C . THR A 1 102 ? 3.880 -11.139 -4.585 1.00 97.62 102 THR A C 1
ATOM 858 O O . THR A 1 102 ? 3.846 -10.760 -5.752 1.00 97.62 102 THR A O 1
ATOM 861 N N . GLY A 1 103 ? 2.997 -12.017 -4.095 1.00 98.06 103 GLY A N 1
ATOM 862 C CA . GLY A 1 103 ? 1.943 -12.619 -4.921 1.00 98.06 103 GLY A CA 1
ATOM 863 C C . GLY A 1 103 ? 0.907 -11.611 -5.434 1.00 98.06 103 GLY A C 1
ATOM 864 O O . GLY A 1 103 ? 0.401 -11.770 -6.541 1.00 98.06 103 GLY A O 1
ATOM 865 N N . LEU A 1 104 ? 0.629 -10.541 -4.676 1.00 98.12 104 LEU A N 1
ATOM 866 C CA . LEU A 1 104 ? -0.262 -9.461 -5.122 1.00 98.12 104 LEU A CA 1
ATOM 867 C C . LEU A 1 104 ? 0.387 -8.678 -6.265 1.00 98.12 104 LEU A C 1
ATOM 869 O O . LEU A 1 104 ? -0.248 -8.439 -7.289 1.00 98.12 104 LEU A O 1
ATOM 873 N N . PHE A 1 105 ? 1.673 -8.343 -6.132 1.00 98.50 105 PHE A N 1
ATOM 874 C CA . PHE A 1 105 ? 2.420 -7.658 -7.187 1.00 98.50 105 PHE A CA 1
ATOM 875 C C . PHE A 1 105 ? 2.516 -8.502 -8.457 1.00 98.50 105 PHE A C 1
ATOM 877 O O . PHE A 1 105 ? 2.254 -7.990 -9.542 1.00 98.50 105 PHE A O 1
ATOM 884 N N . GLU A 1 106 ? 2.841 -9.790 -8.327 1.00 98.19 106 GLU A N 1
ATOM 885 C CA . GLU A 1 106 ? 2.919 -10.725 -9.455 1.00 98.19 106 GLU A CA 1
ATOM 886 C C . GLU A 1 106 ? 1.578 -10.850 -10.188 1.00 98.19 106 GLU A C 1
ATOM 888 O O . GLU A 1 106 ? 1.551 -10.912 -11.413 1.00 98.19 106 GLU A O 1
ATOM 893 N N . SER A 1 107 ? 0.460 -10.832 -9.456 1.00 97.62 107 SER A N 1
ATOM 894 C CA . SER A 1 107 ? -0.879 -10.923 -10.051 1.00 97.62 107 SER A CA 1
ATOM 895 C C . SER A 1 107 ? -1.293 -9.691 -10.862 1.00 97.62 107 SER A C 1
ATOM 897 O O . SER A 1 107 ? -2.201 -9.779 -11.689 1.00 97.62 107 SER A O 1
ATOM 899 N N . ARG A 1 108 ? -0.646 -8.546 -10.620 1.00 97.06 108 ARG A N 1
ATOM 900 C CA . ARG A 1 108 ? -1.079 -7.234 -11.112 1.00 97.06 108 ARG A CA 1
ATOM 901 C C . ARG A 1 108 ? -0.138 -6.624 -12.145 1.00 97.06 108 ARG A C 1
ATOM 903 O O . ARG A 1 108 ? -0.574 -5.850 -12.993 1.00 97.06 108 ARG A O 1
ATOM 910 N N . LEU A 1 109 ? 1.145 -6.954 -12.060 1.00 98.00 109 LEU A N 1
ATOM 911 C CA . LEU A 1 109 ? 2.180 -6.480 -12.968 1.00 98.00 109 LEU A CA 1
ATOM 912 C C . LEU A 1 109 ? 2.381 -7.443 -14.135 1.00 98.00 109 LEU A C 1
ATOM 914 O O . LEU A 1 109 ? 2.292 -8.659 -13.987 1.00 98.00 109 LEU A O 1
ATOM 918 N N . GLU A 1 110 ? 2.783 -6.903 -15.284 1.00 97.88 110 GLU A N 1
ATOM 919 C CA . GLU A 1 110 ? 3.308 -7.744 -16.355 1.00 97.88 110 GLU A CA 1
ATOM 920 C C . GLU A 1 110 ? 4.594 -8.459 -15.891 1.00 97.88 110 GLU A C 1
ATOM 922 O O . GLU A 1 110 ? 5.394 -7.869 -15.151 1.00 97.88 110 GLU A O 1
ATOM 927 N N . PRO A 1 111 ? 4.889 -9.683 -16.374 1.00 98.06 111 PRO A N 1
ATOM 928 C CA . PRO A 1 111 ? 6.034 -10.469 -15.898 1.00 98.06 111 PRO A CA 1
ATOM 929 C C . PRO A 1 111 ? 7.389 -9.746 -15.967 1.00 98.06 111 PRO A C 1
ATOM 931 O O . PRO A 1 111 ? 8.279 -9.995 -15.152 1.00 98.06 111 PRO A O 1
ATOM 934 N N . ALA A 1 112 ? 7.568 -8.851 -16.943 1.00 97.81 112 ALA A N 1
ATOM 935 C CA . ALA A 1 112 ? 8.774 -8.035 -17.064 1.00 97.81 112 ALA A CA 1
ATOM 936 C C . ALA A 1 112 ? 8.866 -6.960 -15.966 1.00 97.81 112 ALA A C 1
ATOM 938 O O . ALA A 1 112 ? 9.927 -6.797 -15.368 1.00 97.81 112 ALA A O 1
ATOM 939 N N . GLN A 1 113 ? 7.756 -6.277 -15.667 1.00 97.88 113 GLN A N 1
ATOM 940 C CA . GLN A 1 113 ? 7.694 -5.246 -14.628 1.00 97.88 113 GLN A CA 1
ATOM 941 C C . GLN A 1 113 ? 7.862 -5.855 -13.235 1.00 97.88 113 GLN A C 1
ATOM 943 O O . GLN A 1 113 ? 8.577 -5.304 -12.401 1.00 97.88 113 GLN A O 1
ATOM 948 N N . PHE A 1 114 ? 7.252 -7.018 -12.990 1.00 98.44 114 PHE A N 1
ATOM 949 C CA . PHE A 1 114 ? 7.424 -7.735 -11.729 1.00 98.44 114 PHE A CA 1
ATOM 950 C C . PHE A 1 114 ? 8.885 -8.149 -11.508 1.00 98.44 114 PHE A C 1
ATOM 952 O O . PHE A 1 114 ? 9.445 -7.913 -10.438 1.00 98.44 114 PHE A O 1
ATOM 959 N N . ARG A 1 115 ? 9.550 -8.682 -12.544 1.00 98.12 115 ARG A N 1
ATOM 960 C CA . ARG A 1 115 ? 10.981 -9.013 -12.476 1.00 98.12 115 ARG A CA 1
ATOM 961 C C . ARG A 1 115 ? 11.837 -7.787 -12.171 1.00 98.12 115 ARG A C 1
ATOM 963 O O . ARG A 1 115 ? 12.710 -7.860 -11.311 1.00 98.12 115 ARG A O 1
ATOM 970 N N . GLU A 1 116 ? 11.578 -6.669 -12.845 1.00 98.06 116 GLU A N 1
ATOM 971 C CA . GLU A 1 116 ? 12.285 -5.409 -12.601 1.00 98.06 116 GLU A CA 1
ATOM 972 C C . GLU A 1 116 ? 12.083 -4.915 -11.161 1.00 98.06 116 GLU A C 1
ATOM 974 O O . GLU A 1 116 ? 13.049 -4.525 -10.499 1.00 98.06 116 GLU A O 1
ATOM 979 N N . LEU A 1 117 ? 10.855 -5.004 -10.638 1.00 98.19 117 LEU A N 1
ATOM 980 C CA . LEU A 1 117 ? 10.558 -4.686 -9.245 1.00 98.19 117 LEU A CA 1
ATOM 981 C C . LEU A 1 117 ? 11.390 -5.558 -8.293 1.00 98.19 117 LEU A C 1
ATOM 983 O O . LEU A 1 117 ? 12.086 -5.007 -7.440 1.00 98.19 117 LEU A O 1
ATOM 987 N N . CYS A 1 118 ? 11.390 -6.882 -8.466 1.00 97.81 118 CYS A N 1
ATOM 988 C CA . CYS A 1 118 ? 12.194 -7.796 -7.650 1.00 97.81 118 CYS A CA 1
ATOM 989 C C . CYS A 1 118 ? 13.693 -7.470 -7.719 1.00 97.81 118 CYS A C 1
ATOM 991 O O . CYS A 1 118 ? 14.345 -7.365 -6.683 1.00 97.81 118 CYS A O 1
ATOM 993 N N . GLU A 1 119 ? 14.242 -7.247 -8.916 1.00 97.25 119 GLU A N 1
ATOM 994 C CA . GLU A 1 119 ? 15.652 -6.883 -9.080 1.00 97.25 119 GLU A CA 1
ATOM 995 C C . GLU A 1 119 ? 15.996 -5.560 -8.386 1.00 97.25 119 GLU A C 1
ATOM 997 O O . GLU A 1 119 ? 17.034 -5.451 -7.729 1.00 97.25 119 GLU A O 1
ATOM 1002 N N . SER A 1 120 ? 15.142 -4.542 -8.530 1.00 96.56 120 SER A N 1
ATOM 1003 C CA . SER A 1 120 ? 15.336 -3.236 -7.891 1.00 96.56 120 SER A CA 1
ATOM 1004 C C . SER A 1 120 ? 15.279 -3.333 -6.364 1.00 96.56 120 SER A C 1
ATOM 1006 O O . SER A 1 120 ? 16.049 -2.663 -5.668 1.00 96.56 120 SER A O 1
ATOM 1008 N N . TYR A 1 121 ? 14.415 -4.210 -5.846 1.00 97.06 121 TYR A N 1
ATOM 1009 C CA . TYR A 1 121 ? 14.285 -4.485 -4.425 1.00 97.06 121 TYR A CA 1
ATOM 1010 C C . TYR A 1 121 ? 15.538 -5.185 -3.886 1.00 97.06 121 TYR A C 1
ATOM 1012 O O . TYR A 1 121 ? 16.165 -4.677 -2.954 1.00 97.06 121 TYR A O 1
ATOM 1020 N N . SER A 1 122 ? 15.971 -6.280 -4.520 1.00 95.19 122 SER A N 1
ATOM 1021 C CA . SER A 1 122 ? 17.174 -7.022 -4.121 1.00 95.19 122 SER A CA 1
ATOM 1022 C C . SER A 1 122 ? 18.422 -6.140 -4.127 1.00 95.19 122 SER A C 1
ATOM 1024 O O . SER A 1 122 ? 19.088 -6.024 -3.100 1.00 95.19 122 SER A O 1
ATOM 1026 N N . LYS A 1 123 ? 18.682 -5.398 -5.216 1.00 94.19 123 LYS A N 1
ATOM 1027 C CA . LYS A 1 123 ? 19.852 -4.499 -5.334 1.00 94.19 123 LYS A CA 1
ATOM 1028 C C . LYS A 1 123 ? 19.948 -3.484 -4.191 1.00 94.19 123 LYS A C 1
ATOM 1030 O O . LYS A 1 123 ? 21.041 -3.075 -3.794 1.00 94.19 123 LYS A O 1
ATOM 1035 N N . ARG A 1 124 ? 18.808 -3.033 -3.668 1.00 93.31 124 ARG A N 1
ATOM 1036 C CA . ARG A 1 124 ? 18.768 -2.067 -2.568 1.00 93.31 124 ARG A CA 1
ATOM 1037 C C . ARG A 1 124 ? 19.072 -2.708 -1.214 1.00 93.31 124 ARG A C 1
ATOM 1039 O O . ARG A 1 124 ? 19.760 -2.093 -0.398 1.00 93.31 124 ARG A O 1
ATOM 1046 N N . HIS A 1 125 ? 18.556 -3.908 -0.974 1.00 88.62 125 HIS A N 1
ATOM 1047 C CA . HIS A 1 125 ? 18.639 -4.576 0.328 1.00 88.62 125 HIS A CA 1
ATOM 1048 C C . HIS A 1 125 ? 19.857 -5.508 0.466 1.00 88.62 125 HIS A C 1
ATOM 1050 O O . HIS A 1 125 ? 20.265 -5.792 1.586 1.00 88.62 125 HIS A O 1
ATOM 1056 N N . GLU A 1 126 ? 20.529 -5.875 -0.629 1.00 78.69 126 GLU A N 1
ATOM 1057 C CA . GLU A 1 126 ? 21.826 -6.583 -0.617 1.00 78.69 126 GLU A CA 1
ATOM 1058 C C . GLU A 1 126 ? 22.982 -5.723 -0.062 1.00 78.69 126 GLU A C 1
ATOM 1060 O O . GLU A 1 126 ? 23.925 -6.243 0.527 1.00 78.69 126 GLU A O 1
ATOM 1065 N N . ASN A 1 127 ? 22.898 -4.392 -0.170 1.00 55.34 127 ASN A N 1
ATOM 1066 C CA . ASN A 1 127 ? 23.968 -3.465 0.233 1.00 55.34 127 ASN A CA 1
ATOM 1067 C C . ASN A 1 127 ? 24.007 -3.116 1.739 1.00 55.34 127 ASN A C 1
ATOM 1069 O O . ASN A 1 127 ? 24.747 -2.216 2.131 1.00 55.34 127 ASN A O 1
ATOM 1073 N N . HIS A 1 128 ? 23.223 -3.792 2.586 1.00 51.41 128 HIS A N 1
ATOM 1074 C CA . HIS A 1 128 ? 23.160 -3.530 4.037 1.00 51.41 128 HIS A CA 1
ATOM 1075 C C . HIS A 1 128 ? 23.731 -4.677 4.896 1.00 51.41 128 HIS A C 1
ATOM 1077 O O . HIS A 1 128 ? 23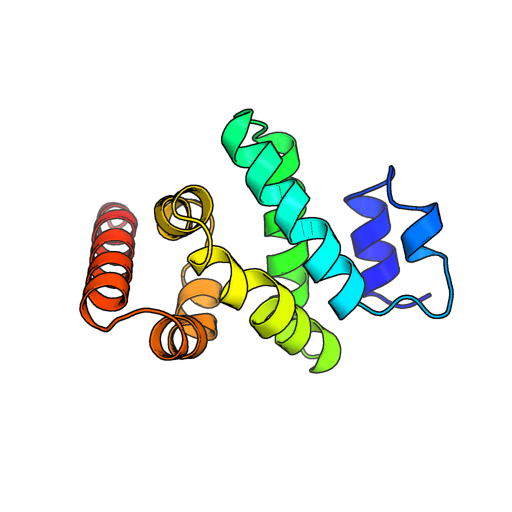.517 -4.707 6.106 1.00 51.41 128 HIS A O 1
ATOM 1083 N N . GLY A 1 129 ? 24.463 -5.611 4.280 1.00 43.69 129 GLY A N 1
ATOM 1084 C CA . GLY A 1 129 ? 25.168 -6.704 4.954 1.00 43.69 129 GLY A CA 1
ATOM 1085 C C . GLY A 1 129 ? 26.689 -6.538 4.940 1.00 43.69 129 GLY A C 1
ATOM 1086 O O . GLY A 1 129 ? 27.368 -7.343 4.307 1.00 43.69 129 GLY A O 1
ATOM 1087 N N . VAL A 1 130 ? 27.215 -5.513 5.623 1.00 35.53 130 VAL A N 1
ATOM 1088 C CA . VAL A 1 130 ? 28.613 -5.448 6.105 1.00 35.53 130 VAL A CA 1
ATOM 1089 C C . VAL A 1 130 ? 28.622 -4.871 7.513 1.00 35.53 130 VAL A C 1
ATOM 1091 O O . VAL A 1 130 ? 28.011 -3.795 7.698 1.00 35.53 130 VAL A O 1
#